Protein AF-A0A087TKV5-F1 (afdb_monomer_lite)

Structure (mmCIF, N/CA/C/O backbone):
data_AF-A0A087TKV5-F1
#
_entry.id   AF-A0A087TKV5-F1
#
loop_
_atom_site.group_PDB
_atom_site.id
_atom_site.type_symbol
_atom_site.label_atom_id
_atom_site.label_alt_id
_atom_site.label_comp_id
_atom_site.label_asym_id
_atom_site.label_entity_id
_atom_site.label_seq_id
_atom_site.pdbx_PDB_ins_code
_atom_site.Cartn_x
_atom_site.Cartn_y
_atom_site.Cartn_z
_atom_site.occupancy
_atom_site.B_iso_or_equiv
_atom_site.auth_seq_id
_atom_site.auth_comp_id
_atom_site.auth_asym_id
_atom_site.auth_atom_id
_atom_site.pdbx_PDB_model_num
ATOM 1 N N . MET A 1 1 ? 28.166 -1.880 2.765 1.00 75.44 1 MET A N 1
ATOM 2 C CA . MET A 1 1 ? 26.853 -1.359 2.305 1.00 75.44 1 MET A CA 1
ATOM 3 C C . MET A 1 1 ? 26.557 -1.674 0.836 1.00 75.44 1 MET A C 1
ATOM 5 O O . MET A 1 1 ? 25.425 -2.030 0.538 1.00 75.44 1 MET A O 1
ATOM 9 N N . SER A 1 2 ? 27.544 -1.640 -0.064 1.00 90.81 2 SER A N 1
ATOM 10 C CA . SER A 1 2 ? 27.356 -1.834 -1.515 1.00 90.81 2 SER A CA 1
ATOM 11 C C . SER A 1 2 ? 26.719 -3.171 -1.926 1.00 90.81 2 SER A C 1
ATOM 13 O O . SER A 1 2 ? 25.896 -3.196 -2.834 1.00 90.81 2 SER A O 1
ATOM 15 N N . TRP A 1 3 ? 27.023 -4.273 -1.228 1.00 90.62 3 TRP A N 1
ATOM 16 C CA . TRP A 1 3 ? 26.450 -5.592 -1.539 1.00 90.62 3 TRP A CA 1
ATOM 17 C C . TRP A 1 3 ? 24.919 -5.630 -1.439 1.00 90.62 3 TRP A C 1
ATOM 19 O O . TRP A 1 3 ? 24.258 -6.124 -2.347 1.00 90.62 3 TRP A O 1
ATOM 29 N N . LYS A 1 4 ? 24.343 -5.059 -0.371 1.00 90.12 4 LYS A N 1
ATOM 30 C CA . LYS A 1 4 ? 22.881 -5.019 -0.194 1.00 90.12 4 LYS A CA 1
ATOM 31 C C . LYS A 1 4 ? 22.206 -4.227 -1.312 1.00 90.12 4 LYS A C 1
ATOM 33 O O . LYS A 1 4 ? 21.158 -4.637 -1.789 1.00 90.12 4 LYS A O 1
ATOM 38 N N . PHE A 1 5 ? 22.828 -3.131 -1.751 1.00 91.69 5 PHE A N 1
ATOM 39 C CA . PHE A 1 5 ? 22.332 -2.352 -2.882 1.00 91.69 5 PHE A CA 1
ATOM 40 C C . PHE A 1 5 ? 22.322 -3.189 -4.164 1.00 91.69 5 PHE A C 1
ATOM 42 O O . PHE A 1 5 ? 21.278 -3.312 -4.792 1.00 91.69 5 PHE A O 1
ATOM 49 N N . VAL A 1 6 ? 23.443 -3.826 -4.515 1.00 92.12 6 VAL A N 1
ATOM 50 C CA . VAL A 1 6 ? 23.525 -4.684 -5.710 1.00 92.12 6 VAL A CA 1
ATOM 51 C C . VAL A 1 6 ? 22.474 -5.791 -5.653 1.00 92.12 6 VAL A C 1
ATOM 53 O O . VAL A 1 6 ? 21.696 -5.938 -6.595 1.00 92.12 6 VAL A O 1
ATOM 56 N N . LEU A 1 7 ? 22.383 -6.502 -4.525 1.00 89.31 7 LEU A N 1
ATOM 57 C CA . LEU A 1 7 ? 21.434 -7.595 -4.329 1.00 89.31 7 LEU A CA 1
ATOM 58 C C . LEU A 1 7 ? 19.975 -7.167 -4.568 1.00 89.31 7 LEU A C 1
ATOM 60 O O . LEU A 1 7 ? 19.213 -7.934 -5.154 1.00 89.31 7 LEU A O 1
ATOM 64 N N . SER A 1 8 ? 19.594 -5.946 -4.178 1.00 89.81 8 SER A N 1
ATOM 65 C CA . SER A 1 8 ? 18.243 -5.406 -4.397 1.00 89.81 8 SER A CA 1
ATOM 66 C C . SER A 1 8 ? 17.892 -5.184 -5.871 1.00 89.81 8 SER A C 1
ATOM 68 O O . SER A 1 8 ? 16.712 -5.208 -6.216 1.00 89.81 8 SER A O 1
ATOM 70 N N . TYR A 1 9 ? 18.886 -4.982 -6.742 1.00 92.38 9 TYR A N 1
ATOM 71 C CA . TYR A 1 9 ? 18.665 -4.694 -8.164 1.00 92.38 9 TYR A CA 1
ATOM 72 C C . TYR A 1 9 ? 19.010 -5.852 -9.106 1.00 92.38 9 TYR A C 1
ATOM 74 O O . TYR A 1 9 ? 18.635 -5.799 -10.277 1.00 92.38 9 TYR A O 1
ATOM 82 N N . MET A 1 10 ? 19.663 -6.917 -8.624 1.00 91.88 10 MET A N 1
ATOM 83 C CA . MET A 1 10 ? 20.058 -8.077 -9.443 1.00 91.88 10 MET A CA 1
ATOM 84 C C . MET A 1 10 ? 18.892 -8.699 -10.225 1.00 91.88 10 MET A C 1
ATOM 86 O O . MET A 1 10 ? 19.074 -9.131 -11.364 1.00 91.88 10 MET A O 1
ATOM 90 N N . SER A 1 11 ? 17.680 -8.689 -9.662 1.00 88.62 11 SER A N 1
ATOM 91 C CA . SER A 1 11 ? 16.464 -9.195 -10.314 1.00 88.62 11 SER A CA 1
ATOM 92 C C . SER A 1 11 ? 16.027 -8.385 -11.548 1.00 88.62 11 SER A C 1
ATOM 94 O O . SER A 1 11 ? 15.212 -8.871 -12.332 1.00 88.62 11 SER A O 1
ATOM 96 N N . PHE A 1 12 ? 16.583 -7.187 -11.759 1.00 91.12 12 PHE A N 1
ATOM 97 C CA . PHE A 1 12 ? 16.276 -6.283 -12.877 1.00 91.12 12 PHE A CA 1
ATOM 98 C C . PHE A 1 12 ? 17.402 -6.187 -13.915 1.00 91.12 12 PHE A C 1
ATOM 100 O O . PHE A 1 12 ? 17.275 -5.463 -14.904 1.00 91.12 12 PHE A O 1
ATOM 107 N N . MET A 1 13 ? 18.507 -6.902 -13.693 1.00 91.62 13 MET A N 1
ATOM 108 C CA . MET A 1 13 ? 19.694 -6.890 -14.549 1.00 91.62 13 MET A CA 1
ATOM 109 C C . MET A 1 13 ? 19.606 -7.946 -15.671 1.00 91.62 13 MET A C 1
ATOM 111 O O . MET A 1 13 ? 18.546 -8.514 -15.962 1.00 91.62 13 MET A O 1
ATOM 115 N N . SER A 1 14 ? 20.725 -8.206 -16.352 1.00 91.56 14 SER A N 1
ATOM 116 C CA . SER A 1 14 ? 20.821 -9.235 -17.392 1.00 91.56 14 SER A CA 1
ATOM 117 C C . SER A 1 14 ? 20.537 -10.645 -16.847 1.00 91.56 14 SER A C 1
ATOM 119 O O . SER A 1 14 ? 20.443 -10.869 -15.639 1.00 91.56 14 SER A O 1
ATOM 121 N N . MET A 1 15 ? 20.337 -11.609 -17.752 1.00 89.62 15 MET A N 1
ATOM 122 C CA . MET A 1 15 ? 19.971 -12.988 -17.393 1.00 89.62 15 MET A CA 1
ATOM 123 C C . MET A 1 15 ? 20.901 -13.639 -16.350 1.00 89.62 15 MET A C 1
ATOM 125 O O . MET A 1 15 ? 20.352 -14.194 -15.400 1.00 89.62 15 MET A O 1
ATOM 129 N N . PRO A 1 16 ? 22.245 -13.522 -16.436 1.00 93.31 16 PRO A N 1
ATOM 130 C CA . PRO A 1 16 ? 23.137 -14.159 -15.462 1.00 93.31 16 PRO A CA 1
ATOM 131 C C . PRO A 1 16 ? 22.893 -13.692 -14.020 1.00 93.31 16 PRO A C 1
ATOM 133 O O . PRO A 1 16 ? 22.768 -14.505 -13.111 1.00 93.31 16 PRO A O 1
ATOM 136 N N . PHE A 1 17 ? 22.733 -12.383 -13.801 1.00 92.69 17 PHE A N 1
ATOM 137 C CA . PHE A 1 17 ? 22.452 -11.840 -12.465 1.00 92.69 17 PHE A CA 1
ATOM 138 C C . PHE A 1 17 ? 21.081 -12.265 -11.941 1.00 92.69 17 PHE A C 1
ATOM 140 O O . PHE A 1 17 ? 20.930 -12.547 -10.752 1.00 92.69 17 PHE A O 1
ATOM 147 N N . ARG A 1 18 ? 20.082 -12.334 -12.827 1.00 89.12 18 ARG A N 1
ATOM 148 C CA . ARG A 1 18 ? 18.736 -12.782 -12.462 1.00 89.12 18 ARG A CA 1
ATOM 149 C C . ARG A 1 18 ? 18.713 -14.251 -12.057 1.00 89.12 18 ARG A C 1
ATOM 151 O O . ARG A 1 18 ? 18.048 -14.566 -11.077 1.00 89.12 18 ARG A O 1
ATOM 158 N N . GLN A 1 19 ? 19.451 -15.111 -12.757 1.00 89.50 19 GLN A N 1
ATOM 159 C CA . GLN A 1 19 ? 19.595 -16.524 -12.397 1.00 89.50 19 GLN A CA 1
ATOM 160 C C . GLN A 1 19 ? 20.246 -16.673 -11.023 1.00 89.50 19 GLN A C 1
ATOM 162 O O . GLN A 1 19 ? 19.636 -17.263 -10.141 1.00 89.50 19 GLN A O 1
ATOM 167 N N . ILE A 1 20 ? 21.382 -16.005 -10.787 1.00 90.88 20 ILE A N 1
ATOM 168 C CA . ILE A 1 20 ? 22.049 -16.017 -9.473 1.00 90.88 20 ILE A CA 1
ATOM 169 C C . ILE A 1 20 ? 21.091 -15.563 -8.364 1.00 90.88 20 ILE A C 1
ATOM 171 O O . ILE A 1 20 ? 21.028 -16.173 -7.299 1.00 90.88 20 ILE A O 1
ATOM 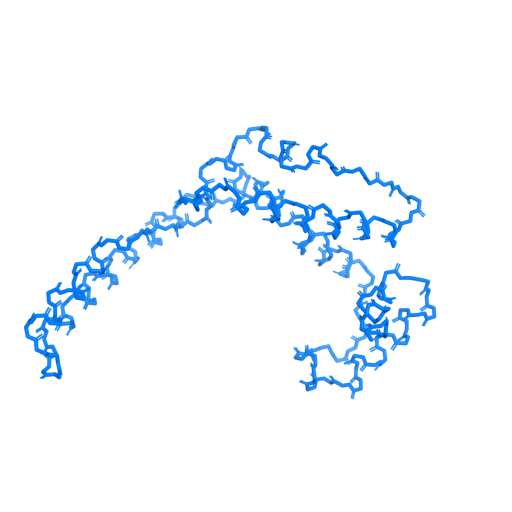175 N N . PHE A 1 21 ? 20.314 -14.502 -8.602 1.00 88.50 21 PHE A N 1
ATOM 176 C CA . PHE A 1 21 ? 19.341 -14.015 -7.624 1.00 88.50 21 PHE A CA 1
ATOM 177 C C . PHE A 1 21 ? 18.221 -15.028 -7.348 1.00 88.50 21 PHE A C 1
ATOM 179 O O . PHE A 1 21 ? 17.778 -15.161 -6.202 1.00 88.50 21 PHE A O 1
ATOM 186 N N . GLN A 1 22 ? 17.740 -15.718 -8.383 1.00 86.62 22 GLN A N 1
ATOM 187 C CA . GLN A 1 22 ? 16.714 -16.748 -8.252 1.00 86.62 22 GLN A CA 1
ATOM 188 C C . GLN A 1 22 ? 17.253 -17.970 -7.508 1.00 86.62 22 GLN A C 1
ATOM 190 O O . GLN A 1 22 ? 16.616 -18.393 -6.548 1.00 86.62 22 GLN A O 1
ATOM 195 N N . ASP A 1 23 ? 18.442 -18.457 -7.861 1.00 89.56 23 ASP A N 1
ATOM 196 C CA . ASP A 1 23 ? 19.098 -19.592 -7.204 1.00 89.56 23 ASP A CA 1
ATOM 197 C C . ASP A 1 23 ? 19.343 -19.293 -5.725 1.00 89.56 23 ASP A C 1
ATOM 199 O O . ASP A 1 23 ? 18.930 -20.053 -4.853 1.00 89.56 23 ASP A O 1
ATOM 203 N N . TYR A 1 24 ? 19.907 -18.119 -5.424 1.00 87.25 24 TYR A N 1
ATOM 204 C CA . TYR A 1 24 ? 20.073 -17.647 -4.051 1.00 87.25 24 TYR A CA 1
ATOM 205 C C . TYR A 1 24 ? 18.743 -17.639 -3.282 1.00 87.25 24 TYR A C 1
ATOM 207 O O . TYR A 1 24 ? 18.684 -18.087 -2.139 1.00 87.25 24 TYR A O 1
ATOM 215 N N . THR A 1 25 ? 17.663 -17.160 -3.907 1.00 84.75 25 THR A N 1
ATOM 216 C CA . THR A 1 25 ? 16.333 -17.096 -3.279 1.00 84.75 25 THR A CA 1
ATOM 217 C C . THR A 1 25 ? 15.720 -18.487 -3.062 1.00 84.75 25 THR A C 1
ATOM 219 O O . THR A 1 25 ? 15.018 -18.676 -2.072 1.00 84.75 25 THR A O 1
ATOM 222 N N . LEU A 1 26 ? 15.992 -19.458 -3.941 1.00 85.50 26 LEU A N 1
ATOM 223 C CA . LEU A 1 26 ? 15.542 -20.849 -3.797 1.00 85.50 26 LEU A CA 1
ATOM 224 C C . LEU A 1 26 ? 16.318 -21.603 -2.709 1.00 85.50 26 LEU A C 1
ATOM 226 O O . LEU A 1 26 ? 15.736 -22.421 -2.005 1.00 85.50 26 LEU A O 1
ATOM 230 N N . LEU A 1 27 ? 17.611 -21.309 -2.549 1.00 87.50 27 LEU A N 1
ATOM 231 C CA . LEU A 1 27 ? 18.480 -21.936 -1.546 1.00 87.50 27 LEU A CA 1
ATOM 232 C C . LEU A 1 27 ? 18.323 -21.338 -0.140 1.00 87.50 27 LEU A C 1
ATOM 234 O O . LEU A 1 27 ? 18.778 -21.934 0.832 1.00 87.50 27 LEU A O 1
ATOM 238 N N . THR A 1 28 ? 17.693 -20.166 -0.015 1.00 85.06 28 THR A N 1
ATOM 239 C CA . THR A 1 28 ? 17.513 -19.463 1.269 1.00 85.06 28 THR A CA 1
ATOM 240 C C . THR A 1 28 ? 16.047 -19.097 1.562 1.00 85.06 28 THR A C 1
ATOM 242 O O . THR A 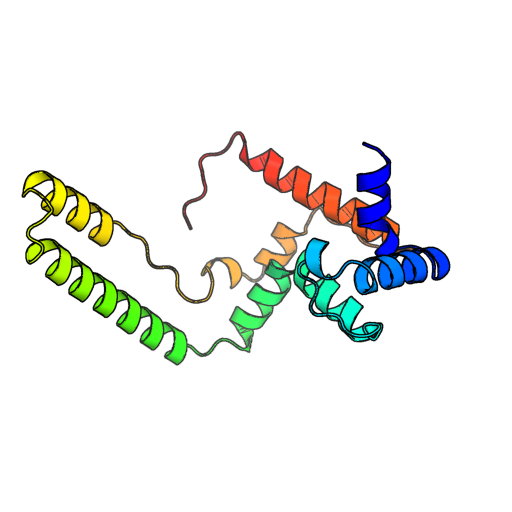1 28 ? 15.734 -17.934 1.838 1.00 85.06 28 THR A O 1
ATOM 245 N N . PRO A 1 29 ? 15.113 -20.069 1.530 1.00 76.12 29 PRO A N 1
ATOM 246 C CA . PRO A 1 29 ? 13.679 -19.798 1.661 1.00 76.12 29 PRO A CA 1
ATOM 247 C C . PRO A 1 29 ? 13.317 -19.152 3.010 1.00 76.12 29 PRO A C 1
ATOM 249 O O . PRO A 1 29 ? 12.518 -18.212 3.042 1.00 76.12 29 PRO A O 1
ATOM 252 N N . GLU A 1 30 ? 13.973 -19.593 4.089 1.00 74.00 30 GLU A N 1
ATOM 253 C CA . GLU A 1 30 ? 13.830 -19.094 5.467 1.00 74.00 30 GLU A CA 1
ATOM 254 C C . GLU A 1 30 ? 14.103 -17.582 5.561 1.00 74.00 30 GLU A C 1
ATOM 256 O O . GLU A 1 30 ? 13.360 -16.833 6.188 1.00 74.00 30 GLU A O 1
ATOM 261 N N . LEU A 1 31 ? 15.160 -17.113 4.886 1.00 65.25 31 LEU A N 1
ATOM 262 C CA . LEU A 1 31 ? 15.652 -15.735 4.996 1.00 65.25 31 LEU A CA 1
ATOM 263 C C . LEU A 1 31 ? 14.820 -14.735 4.194 1.00 65.25 31 LEU A C 1
ATOM 265 O O . LEU A 1 31 ? 14.822 -13.541 4.488 1.00 65.25 31 LEU A O 1
ATOM 269 N N . LYS A 1 32 ? 14.142 -15.203 3.145 1.00 62.03 32 LYS A N 1
ATOM 270 C CA . LYS A 1 32 ? 13.356 -14.346 2.250 1.00 62.03 32 LYS A CA 1
ATOM 271 C C . LYS A 1 32 ? 11.856 -14.421 2.501 1.00 62.03 32 LYS A C 1
ATOM 273 O O . LYS A 1 32 ? 11.112 -13.791 1.751 1.00 62.03 32 LYS A O 1
ATOM 278 N N . HIS A 1 33 ? 11.408 -15.217 3.479 1.00 59.41 33 HIS A N 1
ATOM 279 C CA . HIS A 1 33 ? 10.001 -15.615 3.625 1.00 59.41 33 HIS A CA 1
ATOM 280 C C . HIS A 1 33 ? 9.387 -16.040 2.276 1.00 59.41 33 HIS A C 1
ATOM 282 O O . HIS A 1 33 ? 8.217 -15.793 1.975 1.00 59.41 33 HIS A O 1
ATOM 288 N N . SER A 1 34 ? 10.219 -16.631 1.416 1.00 63.97 34 SER A N 1
ATOM 289 C CA . SER A 1 34 ? 9.886 -16.875 0.022 1.00 63.97 34 SER A CA 1
ATOM 290 C C . SER A 1 34 ? 9.253 -18.249 -0.091 1.00 63.97 34 SER A C 1
ATOM 292 O O . SER A 1 34 ? 9.908 -19.265 0.116 1.00 63.97 34 SER A O 1
ATOM 294 N N . LYS A 1 35 ? 7.977 -18.291 -0.482 1.00 64.12 35 LYS A N 1
ATOM 295 C CA . LYS A 1 35 ? 7.273 -19.544 -0.809 1.00 64.12 35 LYS A CA 1
ATOM 296 C C . LYS A 1 35 ? 7.644 -20.093 -2.195 1.00 64.12 35 LYS A C 1
ATOM 298 O O . LYS A 1 35 ? 7.004 -21.032 -2.669 1.00 64.12 35 LYS A O 1
ATOM 303 N N . LEU A 1 36 ? 8.615 -19.487 -2.885 1.00 66.62 36 LEU A N 1
ATOM 304 C CA . LEU A 1 36 ? 9.020 -19.915 -4.220 1.00 66.62 36 LEU A CA 1
ATOM 305 C C . LEU A 1 36 ? 9.694 -21.284 -4.140 1.00 66.62 36 LEU A C 1
ATOM 307 O O . LEU A 1 36 ? 10.772 -21.422 -3.578 1.00 66.62 36 LEU A O 1
ATOM 311 N N . LYS A 1 37 ? 9.047 -22.286 -4.738 1.00 68.69 37 LYS A N 1
ATOM 312 C CA . LYS A 1 37 ? 9.594 -23.640 -4.918 1.00 68.69 37 LYS A CA 1
ATOM 313 C C . LYS A 1 37 ? 10.252 -23.837 -6.289 1.00 68.69 37 LYS A C 1
ATOM 315 O O . LYS A 1 37 ? 10.815 -24.887 -6.559 1.00 68.69 37 LYS A O 1
ATOM 320 N N . THR A 1 38 ? 10.106 -22.861 -7.184 1.00 77.06 38 THR A N 1
ATOM 321 C CA . THR A 1 38 ? 10.544 -22.920 -8.583 1.00 77.06 38 THR A CA 1
ATOM 322 C C . THR A 1 38 ? 10.701 -21.507 -9.151 1.00 77.06 38 THR A C 1
ATOM 324 O O . THR A 1 38 ? 10.245 -20.530 -8.547 1.00 77.06 38 THR A O 1
ATOM 327 N N . TYR A 1 39 ? 11.345 -21.396 -10.312 1.00 80.25 39 TYR A N 1
ATOM 328 C CA . TYR A 1 39 ? 11.509 -20.148 -11.044 1.00 80.25 39 TYR A CA 1
ATOM 329 C C . TYR A 1 39 ? 10.156 -19.531 -11.421 1.00 80.25 39 TYR A C 1
ATOM 331 O O . TYR A 1 39 ? 9.310 -20.145 -12.074 1.00 80.25 39 TYR A O 1
ATOM 339 N N . THR A 1 40 ? 9.964 -18.264 -11.060 1.00 78.56 40 THR A N 1
ATOM 340 C CA . THR A 1 40 ? 8.788 -17.499 -11.479 1.00 78.56 40 THR A CA 1
ATOM 341 C C . THR A 1 40 ? 8.853 -17.217 -12.977 1.00 78.56 40 THR A C 1
ATOM 343 O O . THR A 1 40 ? 9.817 -16.624 -13.467 1.00 78.56 40 THR A O 1
ATOM 346 N N . SER A 1 41 ? 7.797 -17.578 -13.712 1.00 87.19 41 SER A N 1
ATOM 347 C CA . SER A 1 41 ? 7.657 -17.217 -15.127 1.00 87.19 41 SER A CA 1
ATOM 348 C C . SER A 1 41 ? 7.766 -15.702 -15.321 1.00 87.19 41 SER A C 1
ATOM 350 O O . SER A 1 41 ? 7.173 -14.939 -14.552 1.00 87.19 41 SER A O 1
ATOM 352 N N . ARG A 1 42 ? 8.449 -15.261 -16.385 1.00 85.81 42 ARG A N 1
ATOM 353 C CA . ARG A 1 42 ? 8.780 -13.844 -16.612 1.00 85.81 42 ARG A CA 1
ATOM 354 C C . ARG A 1 42 ? 7.575 -12.906 -16.512 1.00 85.81 42 ARG A C 1
ATOM 356 O O . ARG A 1 42 ? 7.658 -11.899 -15.818 1.00 85.81 42 ARG A O 1
ATOM 363 N N . TRP A 1 43 ? 6.462 -13.243 -17.162 1.00 91.31 43 TRP A N 1
ATOM 364 C CA . TRP A 1 43 ? 5.275 -12.385 -17.181 1.00 91.31 43 TRP A CA 1
ATOM 365 C C . TRP A 1 43 ? 4.677 -12.183 -15.780 1.00 91.31 43 TRP A C 1
ATOM 367 O O . TRP A 1 43 ? 4.321 -11.060 -15.439 1.00 91.31 43 TRP A O 1
ATOM 377 N N . LYS A 1 44 ? 4.649 -13.223 -14.930 1.00 89.94 44 LYS A N 1
ATOM 378 C CA . LYS A 1 44 ? 4.196 -13.109 -13.530 1.00 89.94 44 LYS A CA 1
ATOM 379 C C . LYS A 1 44 ? 5.090 -12.159 -12.743 1.00 89.94 44 LYS A C 1
ATOM 381 O O . LYS A 1 44 ? 4.589 -11.347 -11.974 1.00 89.94 44 LYS A O 1
ATOM 386 N N . GLY A 1 45 ? 6.403 -12.232 -12.974 1.00 87.88 45 GLY A N 1
ATOM 387 C CA . GLY A 1 45 ? 7.365 -11.291 -12.403 1.00 87.88 45 GLY A CA 1
ATOM 388 C C . GLY A 1 45 ? 7.089 -9.853 -12.841 1.00 87.88 45 GLY A C 1
ATOM 389 O O . GLY A 1 45 ? 7.069 -8.960 -12.003 1.00 87.88 45 GLY A O 1
ATOM 390 N N . CYS A 1 46 ? 6.806 -9.631 -14.127 1.00 90.50 46 CYS A N 1
ATOM 391 C CA . CYS A 1 46 ? 6.449 -8.310 -14.647 1.00 90.50 46 CYS A CA 1
ATOM 392 C C . CYS A 1 46 ? 5.136 -7.778 -14.051 1.00 90.50 46 CYS A C 1
ATOM 394 O O . CYS A 1 46 ? 5.098 -6.628 -13.630 1.00 90.50 46 CYS A O 1
ATOM 396 N N . VAL A 1 47 ? 4.086 -8.600 -13.957 1.00 92.44 47 VAL A N 1
ATOM 397 C CA . VAL A 1 47 ? 2.806 -8.201 -13.343 1.00 92.44 47 VAL A CA 1
ATOM 398 C C . VAL A 1 47 ? 2.994 -7.858 -11.868 1.00 92.44 47 VAL A C 1
ATOM 400 O O . VAL A 1 47 ? 2.553 -6.802 -11.425 1.00 92.44 47 VAL A O 1
ATOM 403 N N . SER A 1 48 ? 3.706 -8.706 -11.119 1.00 89.88 48 SER A N 1
ATOM 404 C CA . SER A 1 48 ? 4.029 -8.432 -9.717 1.00 89.88 48 SER A CA 1
ATOM 405 C C . SER A 1 48 ? 4.834 -7.144 -9.568 1.00 89.88 48 SER A C 1
ATOM 407 O O . SER A 1 48 ? 4.589 -6.385 -8.638 1.00 89.88 48 SER A O 1
ATOM 409 N N . LEU A 1 49 ? 5.776 -6.884 -10.479 1.00 90.81 49 LEU A N 1
ATOM 410 C CA . LEU A 1 49 ? 6.592 -5.678 -10.459 1.00 90.81 49 LEU A CA 1
ATOM 411 C C . LEU A 1 49 ? 5.738 -4.425 -10.651 1.00 90.81 49 LEU A C 1
ATOM 413 O O . LEU A 1 49 ? 5.823 -3.500 -9.852 1.00 90.81 49 LEU A O 1
ATOM 417 N N . VAL A 1 50 ? 4.888 -4.395 -11.677 1.00 92.75 50 VAL A N 1
ATOM 418 C CA . VAL A 1 50 ? 3.986 -3.255 -11.889 1.00 92.75 50 VAL A CA 1
ATOM 419 C C . VAL A 1 50 ? 3.043 -3.107 -10.690 1.00 92.75 50 VAL A C 1
ATOM 421 O O . VAL A 1 50 ? 2.885 -2.000 -10.192 1.00 92.75 50 VAL A O 1
ATOM 424 N N . GLY A 1 51 ? 2.530 -4.212 -10.141 1.00 93.12 51 GLY A N 1
ATOM 425 C CA . GLY A 1 51 ? 1.743 -4.231 -8.904 1.00 93.12 51 GLY A CA 1
ATOM 426 C C . GLY A 1 51 ? 2.427 -3.552 -7.715 1.00 93.12 51 GLY A C 1
ATOM 427 O O . GLY A 1 51 ? 1.814 -2.732 -7.038 1.00 93.12 51 GLY A O 1
ATOM 428 N N . SER A 1 52 ? 3.704 -3.855 -7.474 1.00 90.44 52 SER A N 1
ATOM 429 C CA . SER A 1 52 ? 4.446 -3.313 -6.329 1.00 90.44 52 SER A CA 1
ATOM 430 C C . SER A 1 52 ? 4.796 -1.831 -6.463 1.00 90.44 52 SER A C 1
ATOM 432 O O . SER A 1 52 ? 4.851 -1.136 -5.455 1.00 90.44 52 SER A O 1
ATOM 434 N N . TRP A 1 53 ? 5.052 -1.339 -7.678 1.00 90.88 53 TRP A N 1
ATOM 435 C CA . TRP A 1 53 ? 5.564 0.025 -7.888 1.00 90.88 53 TRP A CA 1
ATOM 436 C C . TRP A 1 53 ? 4.512 1.009 -8.413 1.00 90.88 53 TRP A C 1
ATOM 438 O O . TRP A 1 53 ? 4.632 2.216 -8.209 1.00 90.88 53 TRP A O 1
ATOM 448 N N . PHE A 1 54 ? 3.456 0.500 -9.044 1.00 93.69 54 PHE A N 1
ATOM 449 C CA . PHE A 1 54 ? 2.327 1.273 -9.562 1.00 93.69 54 PHE A CA 1
ATOM 450 C C . PHE A 1 54 ? 1.021 0.953 -8.829 1.00 93.69 54 PHE A C 1
ATOM 452 O O . PHE A 1 54 ? -0.064 1.066 -9.401 1.00 93.69 54 PHE A O 1
ATOM 459 N N . GLY A 1 55 ? 1.120 0.573 -7.551 1.00 92.31 55 GLY A N 1
ATOM 460 C CA . GLY A 1 55 ? -0.029 0.216 -6.719 1.00 92.31 55 GLY A CA 1
ATOM 461 C C . GLY A 1 55 ? -1.123 1.286 -6.720 1.00 92.31 55 GLY A C 1
ATOM 462 O O . GLY A 1 55 ? -2.284 0.947 -6.909 1.00 92.31 55 GLY A O 1
ATOM 463 N N . ASN A 1 56 ? -0.762 2.570 -6.630 1.00 92.00 56 ASN A N 1
ATOM 464 C CA . ASN A 1 56 ? -1.727 3.678 -6.661 1.00 92.00 56 ASN A CA 1
ATOM 465 C C . ASN A 1 56 ? -2.467 3.785 -8.001 1.00 92.00 56 ASN A C 1
ATOM 467 O O . ASN A 1 56 ? -3.681 3.973 -8.013 1.00 92.00 56 ASN A O 1
ATOM 471 N N . ALA A 1 57 ? -1.769 3.626 -9.131 1.00 93.50 57 ALA A N 1
ATOM 472 C CA . ALA A 1 57 ? -2.404 3.648 -10.451 1.00 93.50 57 ALA A CA 1
ATOM 473 C C . ALA A 1 57 ? -3.364 2.464 -10.633 1.00 93.50 57 ALA A C 1
ATOM 475 O O . ALA A 1 57 ? -4.490 2.636 -11.099 1.00 93.50 57 ALA A O 1
ATOM 476 N N . ILE A 1 58 ? -2.936 1.266 -10.224 1.00 93.12 58 ILE A N 1
ATOM 477 C CA . ILE A 1 58 ? -3.754 0.050 -10.296 1.00 93.12 58 ILE A CA 1
ATOM 478 C C . ILE A 1 58 ? -4.970 0.163 -9.371 1.00 93.12 58 ILE A C 1
ATOM 480 O O . ILE A 1 58 ? -6.081 -0.165 -9.784 1.00 93.12 58 ILE A O 1
ATOM 484 N N . ALA A 1 59 ? -4.780 0.658 -8.147 1.00 92.38 59 ALA A N 1
ATOM 485 C CA . ALA A 1 59 ? -5.854 0.866 -7.184 1.00 92.38 59 ALA A CA 1
ATOM 486 C C . ALA A 1 59 ? -6.874 1.885 -7.702 1.00 92.38 59 ALA A C 1
ATOM 488 O O . ALA A 1 59 ? -8.065 1.595 -7.684 1.00 92.38 59 ALA A O 1
ATOM 489 N N . ALA A 1 60 ? -6.427 3.024 -8.242 1.00 93.81 60 ALA A N 1
ATOM 490 C CA . ALA A 1 60 ? -7.309 4.023 -8.844 1.00 93.81 60 ALA A CA 1
ATOM 491 C C . ALA A 1 60 ? -8.086 3.458 -10.046 1.00 93.81 60 ALA A C 1
ATOM 493 O O . ALA A 1 60 ? -9.285 3.701 -10.187 1.00 93.81 60 ALA A O 1
ATOM 494 N N . TYR A 1 61 ? -7.435 2.656 -10.894 1.00 92.88 61 TYR A N 1
ATOM 495 C CA . TYR A 1 61 ? -8.106 1.983 -12.006 1.00 92.88 61 TYR A CA 1
ATOM 496 C C . TYR A 1 61 ? -9.184 1.006 -11.515 1.00 92.88 61 TYR A C 1
ATOM 498 O O . TYR A 1 61 ? -10.318 1.045 -11.999 1.00 92.88 61 TYR A O 1
ATOM 506 N N . TYR A 1 62 ? -8.853 0.168 -10.528 1.00 92.19 62 TYR A N 1
ATOM 507 C CA . TYR A 1 62 ? -9.780 -0.805 -9.950 1.00 92.19 62 TYR A CA 1
ATOM 508 C C . TYR A 1 62 ? -10.939 -0.131 -9.204 1.00 92.19 62 TYR A C 1
ATOM 510 O O . TYR A 1 62 ? -12.086 -0.533 -9.371 1.00 92.19 62 TYR A O 1
ATOM 518 N N . ALA A 1 63 ? -10.666 0.939 -8.456 1.00 91.38 63 ALA A N 1
ATOM 519 C CA . ALA A 1 63 ? -11.668 1.759 -7.782 1.00 91.38 63 ALA A CA 1
ATOM 520 C C . ALA A 1 63 ? -12.728 2.298 -8.755 1.00 91.38 63 ALA A C 1
ATOM 522 O O . ALA A 1 63 ? -13.916 2.291 -8.440 1.00 91.38 63 ALA A O 1
ATOM 523 N N . LYS A 1 64 ? -12.297 2.721 -9.952 1.00 90.00 64 LYS A N 1
ATOM 524 C CA . LYS A 1 64 ? -13.173 3.278 -10.993 1.00 90.00 64 LYS A CA 1
ATOM 525 C C . LYS A 1 64 ? -13.997 2.222 -11.735 1.00 90.00 64 LYS A C 1
ATOM 527 O O . LYS A 1 64 ? -15.136 2.504 -12.090 1.00 90.00 64 LYS A O 1
ATOM 532 N N . HIS A 1 65 ? -13.438 1.036 -11.990 1.00 89.25 65 HIS A N 1
ATOM 533 C CA . HIS A 1 65 ? -14.034 0.077 -12.936 1.00 89.25 65 HIS A CA 1
ATOM 534 C C . HIS A 1 65 ? -14.501 -1.240 -12.313 1.00 89.25 65 HIS A C 1
ATOM 536 O O . HIS A 1 65 ? -15.343 -1.918 -12.893 1.00 89.25 65 HIS A O 1
ATOM 542 N N . GLY A 1 66 ? -13.927 -1.641 -11.180 1.00 84.75 66 GLY A N 1
ATOM 543 C CA . GLY A 1 66 ? -14.051 -3.003 -10.658 1.00 84.75 66 GLY A CA 1
ATOM 544 C C . GLY A 1 66 ? -14.497 -3.102 -9.205 1.00 84.75 66 GLY A C 1
ATOM 545 O O . GLY A 1 66 ? -14.690 -4.217 -8.733 1.00 84.75 66 GLY A O 1
ATOM 546 N N . TYR A 1 67 ? -14.653 -1.987 -8.486 1.00 86.94 67 TYR A N 1
ATOM 547 C CA . TYR A 1 67 ? -14.992 -2.014 -7.065 1.00 86.94 67 TYR A CA 1
ATOM 548 C C . TYR A 1 67 ? -16.516 -2.031 -6.826 1.00 86.9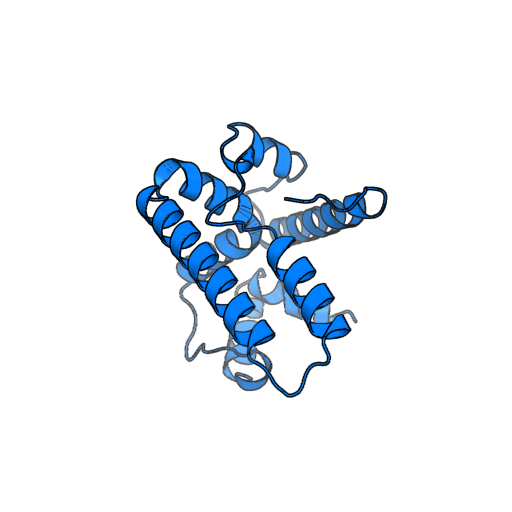4 67 TYR A C 1
ATOM 550 O O . TYR A 1 67 ? -17.190 -1.039 -7.125 1.00 86.94 67 TYR A O 1
ATOM 558 N N . PRO A 1 68 ? -17.086 -3.121 -6.272 1.00 88.50 68 PRO A N 1
ATOM 559 C CA . PRO A 1 68 ? -18.521 -3.213 -6.023 1.00 88.50 68 PRO A CA 1
ATOM 560 C C . PRO A 1 68 ? -18.935 -2.346 -4.827 1.00 88.50 68 PRO A C 1
ATOM 562 O O . PRO A 1 68 ? -18.404 -2.495 -3.725 1.00 88.50 68 PRO A O 1
ATOM 565 N N . LYS A 1 69 ? -19.920 -1.460 -5.022 1.00 84.69 69 LYS A N 1
ATOM 566 C CA . LYS A 1 69 ? -20.414 -0.569 -3.954 1.00 84.69 69 LYS A CA 1
ATOM 567 C C . LYS A 1 69 ? -21.063 -1.325 -2.791 1.00 84.69 69 LYS A C 1
ATOM 569 O O . LYS A 1 69 ? -20.935 -0.907 -1.644 1.00 84.69 69 LYS A O 1
ATOM 574 N N . ASP A 1 70 ? -21.716 -2.452 -3.066 1.00 90.69 70 ASP A N 1
ATOM 575 C CA . ASP A 1 70 ? -22.391 -3.254 -2.041 1.00 90.69 70 ASP A CA 1
ATOM 576 C C . ASP A 1 70 ? -21.398 -3.863 -1.036 1.00 90.69 70 ASP A C 1
ATOM 578 O O . ASP A 1 70 ? -21.703 -3.993 0.151 1.00 90.69 70 ASP A O 1
ATOM 582 N N . VAL A 1 71 ? -20.189 -4.204 -1.495 1.00 89.19 71 VAL A N 1
ATOM 583 C CA . VAL A 1 71 ? -19.105 -4.703 -0.641 1.00 89.19 71 VAL A CA 1
ATOM 584 C C . VAL A 1 71 ? -18.637 -3.615 0.326 1.00 89.19 71 VAL A C 1
ATOM 586 O O . VAL A 1 71 ? -18.396 -3.906 1.497 1.00 89.19 71 VAL A O 1
ATOM 589 N N . GLU A 1 72 ? -18.567 -2.361 -0.126 1.00 89.75 72 GLU A N 1
ATOM 590 C CA . GLU A 1 72 ? -18.185 -1.224 0.716 1.00 89.75 72 GLU A CA 1
ATOM 591 C C . GLU A 1 72 ? -19.177 -1.002 1.861 1.00 89.75 72 GLU A C 1
ATOM 593 O O . GLU A 1 72 ? -18.780 -0.860 3.017 1.00 89.75 72 GLU A O 1
ATOM 598 N N . GLU A 1 73 ? -20.474 -1.002 1.550 1.00 91.50 73 GLU A N 1
ATOM 599 C CA . GLU A 1 73 ? -21.538 -0.801 2.536 1.00 91.50 73 GLU A CA 1
ATOM 600 C C . GLU A 1 73 ? -21.561 -1.931 3.568 1.00 91.50 73 GLU A C 1
ATOM 602 O O . GLU A 1 73 ? -21.586 -1.674 4.775 1.00 91.50 73 GLU A O 1
ATOM 607 N N . LYS A 1 74 ? -21.464 -3.186 3.113 1.00 94.69 74 LYS A N 1
ATOM 608 C CA . LYS A 1 74 ? -21.393 -4.360 3.996 1.00 94.69 74 LYS A CA 1
ATOM 609 C C . LYS A 1 74 ? -20.181 -4.304 4.921 1.00 94.69 74 LYS A C 1
ATOM 611 O O . LYS A 1 74 ? -20.318 -4.551 6.119 1.00 94.69 74 LYS A O 1
ATOM 616 N N . ALA A 1 75 ? -19.013 -3.939 4.398 1.00 94.69 75 ALA A N 1
ATOM 617 C CA . ALA A 1 75 ? -17.803 -3.806 5.201 1.00 94.69 75 ALA A CA 1
ATOM 618 C C . ALA A 1 75 ? -17.914 -2.664 6.227 1.00 94.69 75 ALA A C 1
ATOM 620 O O . ALA A 1 75 ? -17.540 -2.853 7.384 1.00 94.69 75 ALA A O 1
ATOM 621 N N . LYS A 1 76 ? -18.500 -1.513 5.864 1.00 93.81 76 LYS A N 1
ATOM 622 C CA . LYS A 1 76 ? -18.763 -0.415 6.814 1.00 93.81 76 LYS A CA 1
ATOM 623 C C . LYS A 1 76 ? -19.710 -0.830 7.937 1.00 93.81 76 LYS A C 1
ATOM 625 O O . LYS A 1 76 ? -19.439 -0.527 9.099 1.00 93.81 76 LYS A O 1
ATOM 630 N N . MET A 1 77 ? -20.784 -1.552 7.612 1.00 95.25 77 MET A N 1
ATOM 631 C CA . MET A 1 77 ? -21.700 -2.094 8.621 1.00 95.25 77 MET A CA 1
ATOM 632 C C . MET A 1 77 ? -20.982 -3.062 9.563 1.00 95.25 77 MET A C 1
ATOM 634 O O . MET A 1 77 ? -21.137 -2.957 10.776 1.00 95.25 77 MET A O 1
ATOM 638 N N . LEU A 1 78 ? -20.143 -3.952 9.025 1.00 96.44 78 LEU A N 1
ATOM 639 C CA . LEU A 1 78 ? -19.369 -4.899 9.824 1.00 96.44 78 LEU A CA 1
ATOM 640 C C . LEU A 1 78 ? -18.399 -4.191 10.779 1.00 96.44 78 LEU A C 1
ATOM 642 O O . LEU A 1 78 ? -18.376 -4.513 11.965 1.00 96.44 78 LEU A O 1
ATOM 646 N N . VAL A 1 79 ? -17.648 -3.192 10.303 1.00 96.19 79 VAL A N 1
ATOM 647 C CA . VAL A 1 79 ? -16.743 -2.407 11.163 1.00 96.19 79 VAL A CA 1
ATOM 648 C C . VAL A 1 79 ? -17.523 -1.652 12.242 1.00 96.19 79 VAL A C 1
ATOM 650 O O . VAL A 1 79 ? -17.090 -1.608 13.392 1.00 96.19 79 VAL A O 1
ATOM 653 N N . SER A 1 80 ? -18.689 -1.092 11.907 1.00 95.75 80 SER A N 1
ATOM 654 C CA . SER A 1 80 ? -19.551 -0.420 12.885 1.00 95.75 80 SER A CA 1
ATOM 655 C C . SER A 1 80 ? -20.039 -1.379 13.975 1.00 95.75 80 SER A C 1
ATOM 657 O O . SER A 1 80 ? -19.939 -1.057 15.159 1.00 95.75 80 SER A O 1
ATOM 659 N N . SER A 1 81 ? -20.493 -2.576 13.596 1.00 96.94 81 SER A N 1
ATOM 660 C CA . SER A 1 81 ? -20.893 -3.616 14.547 1.00 96.94 81 SER A CA 1
ATOM 661 C C . SER A 1 81 ? -19.730 -4.051 15.436 1.00 96.94 81 SER A C 1
ATOM 663 O O . SER A 1 81 ? -19.893 -4.107 16.651 1.00 96.94 81 SER A O 1
ATOM 665 N N . LEU A 1 82 ? -18.540 -4.271 14.865 1.00 96.81 82 LEU A N 1
ATOM 666 C CA . LEU A 1 82 ? -17.345 -4.634 15.633 1.00 96.81 82 LEU A CA 1
ATOM 667 C C . LEU A 1 82 ? -16.973 -3.568 16.665 1.00 96.81 82 LEU A C 1
ATOM 669 O O . LEU A 1 82 ? -16.675 -3.911 17.805 1.00 96.81 82 LEU A O 1
ATOM 673 N N . LYS A 1 83 ? -17.026 -2.281 16.298 1.00 96.69 83 LYS A N 1
ATOM 674 C CA . LYS A 1 83 ? -16.769 -1.181 17.239 1.00 96.69 83 LYS A CA 1
ATOM 675 C C . LYS A 1 83 ? -17.744 -1.194 18.414 1.00 96.69 83 LYS A C 1
ATOM 677 O O . LYS A 1 83 ? -17.309 -1.038 19.548 1.00 96.69 83 LYS A O 1
ATOM 682 N N . ARG A 1 84 ? -19.039 -1.408 18.154 1.00 96.75 84 ARG A N 1
ATOM 683 C CA . ARG A 1 84 ? -20.064 -1.496 19.208 1.00 96.75 84 ARG A CA 1
ATOM 684 C C . ARG A 1 84 ? -19.793 -2.665 20.147 1.00 96.75 84 ARG A C 1
ATOM 686 O O . ARG A 1 84 ? -19.668 -2.458 21.344 1.00 96.75 84 ARG A O 1
ATOM 693 N N . THR A 1 85 ? -19.582 -3.858 19.594 1.00 97.44 85 THR A N 1
ATOM 694 C CA . THR A 1 85 ? -19.259 -5.043 20.396 1.00 97.44 85 THR A CA 1
ATOM 695 C C . THR A 1 85 ? -17.983 -4.848 21.214 1.00 97.44 85 THR A C 1
ATOM 697 O O . THR A 1 85 ? -17.906 -5.290 22.354 1.00 97.44 85 THR A O 1
ATOM 700 N N . PHE A 1 86 ? -16.978 -4.165 20.665 1.00 96.62 86 PHE A N 1
ATOM 701 C CA . PHE A 1 86 ? -15.748 -3.885 21.396 1.00 96.62 86 PHE A CA 1
ATOM 702 C C . PHE A 1 86 ? -15.978 -2.925 22.573 1.00 96.62 86 PHE A C 1
ATOM 704 O O . PHE A 1 86 ? -15.434 -3.159 23.649 1.00 96.62 86 PHE A O 1
ATOM 711 N N . ILE A 1 87 ? -16.832 -1.908 22.410 1.00 96.88 87 ILE A N 1
ATOM 712 C CA . ILE A 1 87 ? -17.267 -1.025 23.507 1.00 96.88 87 ILE A CA 1
ATOM 713 C C . ILE A 1 87 ? -17.981 -1.830 24.603 1.00 96.88 87 ILE A C 1
ATOM 715 O O . ILE A 1 87 ? -17.647 -1.673 25.777 1.00 96.88 87 ILE A O 1
ATOM 719 N N . ASP A 1 88 ? -18.887 -2.738 24.232 1.00 96.88 88 ASP A N 1
ATOM 720 C CA . ASP A 1 88 ? -19.601 -3.592 25.193 1.00 96.88 88 ASP A CA 1
ATOM 721 C C . ASP A 1 88 ? -18.625 -4.483 25.989 1.00 96.88 88 ASP A C 1
ATOM 723 O O . ASP A 1 88 ? -18.715 -4.604 27.216 1.00 96.88 88 ASP A O 1
ATOM 727 N N . ILE A 1 89 ? -17.634 -5.066 25.303 1.00 96.56 89 ILE A N 1
ATOM 728 C CA . ILE A 1 89 ? -16.579 -5.880 25.924 1.00 96.56 89 ILE A CA 1
ATOM 729 C C . ILE A 1 89 ? -15.756 -5.044 26.909 1.00 96.56 89 ILE A C 1
ATOM 731 O O . ILE A 1 89 ? -15.509 -5.504 28.025 1.00 96.56 89 ILE A O 1
ATOM 735 N N . ILE A 1 90 ? -15.354 -3.827 26.527 1.00 96.56 90 ILE A N 1
ATOM 736 C CA . ILE A 1 90 ? -14.597 -2.920 27.404 1.00 96.56 90 ILE A CA 1
ATOM 737 C C . ILE A 1 90 ? -15.408 -2.593 28.662 1.00 96.56 90 ILE A C 1
ATOM 739 O O . ILE A 1 90 ? -14.872 -2.687 29.766 1.00 96.56 90 ILE A O 1
ATOM 743 N N . GLY A 1 91 ? -16.699 -2.280 28.514 1.00 94.44 91 GLY A N 1
ATOM 744 C CA . GLY A 1 91 ? -17.578 -1.971 29.645 1.00 94.44 91 GLY A CA 1
ATOM 745 C C . GLY A 1 91 ? -17.717 -3.136 30.631 1.00 94.44 91 GLY A C 1
ATOM 746 O O . GLY A 1 91 ? -17.665 -2.933 31.845 1.00 94.44 91 GLY A O 1
ATOM 747 N N . SER A 1 92 ? -17.825 -4.364 30.112 1.00 94.88 92 SER A N 1
ATOM 748 C CA . SER A 1 92 ? -17.996 -5.588 30.916 1.00 94.88 92 SER A CA 1
ATOM 749 C C . SER A 1 92 ? -16.709 -6.150 31.536 1.00 94.88 92 SER A C 1
ATOM 751 O O . SER A 1 92 ? -16.767 -7.027 32.398 1.00 94.88 92 SER A O 1
ATOM 753 N N . THR A 1 93 ? -15.539 -5.677 31.103 1.00 95.50 93 THR A N 1
ATOM 754 C CA . THR A 1 93 ? -14.247 -6.195 31.558 1.00 95.50 93 THR A CA 1
ATOM 755 C C . THR A 1 93 ? -13.964 -5.798 33.013 1.00 95.50 93 THR A C 1
ATOM 757 O O . THR A 1 93 ? -14.177 -4.656 33.416 1.00 95.50 93 THR A O 1
ATOM 760 N N . SER A 1 94 ? -13.438 -6.741 33.801 1.00 94.62 94 SER A N 1
ATOM 761 C CA . SER A 1 94 ? -13.111 -6.544 35.222 1.00 94.62 94 SER A CA 1
ATOM 762 C C . SER A 1 94 ? -11.660 -6.132 35.486 1.00 94.62 94 SER A C 1
ATOM 764 O O . SER A 1 94 ? -11.337 -5.721 36.595 1.00 94.62 94 SER A O 1
ATOM 766 N N . TRP A 1 95 ? -10.777 -6.263 34.493 1.00 96.19 95 TRP A N 1
ATOM 767 C CA . TRP A 1 95 ? -9.345 -5.981 34.642 1.00 96.19 95 TRP A CA 1
ATOM 768 C C . TRP A 1 95 ? -8.963 -4.518 34.353 1.00 96.19 95 TRP A C 1
ATOM 770 O O . TRP A 1 95 ? -7.854 -4.122 34.702 1.00 96.19 95 TRP A O 1
ATOM 780 N N . LEU A 1 96 ? -9.853 -3.726 33.736 1.00 95.50 96 LEU A N 1
ATOM 781 C CA . LEU A 1 96 ? -9.687 -2.277 33.558 1.00 95.50 96 LEU A CA 1
ATOM 782 C C . LEU A 1 96 ? -10.446 -1.520 34.649 1.00 95.50 96 LEU A C 1
ATOM 784 O O . LEU A 1 96 ? -11.602 -1.839 34.934 1.00 95.50 96 LEU A O 1
ATOM 788 N N . ASP A 1 97 ? -9.814 -0.490 35.205 1.00 96.31 97 ASP A N 1
ATOM 789 C CA . ASP A 1 97 ? -10.487 0.521 36.017 1.00 96.31 97 ASP A CA 1
ATOM 790 C C . ASP A 1 97 ? -11.390 1.426 35.155 1.00 96.31 97 ASP A C 1
ATOM 792 O O . ASP A 1 97 ? -11.284 1.458 33.926 1.00 96.31 97 ASP A O 1
ATOM 796 N N . GLU A 1 98 ? -12.298 2.158 35.799 1.00 95.94 98 GLU A N 1
ATOM 797 C CA . GLU A 1 98 ? -13.303 2.977 35.108 1.00 95.94 98 GLU A CA 1
ATOM 798 C C . GLU A 1 98 ? -12.696 4.128 34.287 1.00 95.94 98 GLU A C 1
ATOM 800 O O . GLU A 1 98 ? -13.188 4.420 33.193 1.00 95.94 98 GLU A O 1
ATOM 805 N N . ASP A 1 99 ? -11.592 4.734 34.736 1.00 96.31 99 ASP A N 1
ATOM 806 C CA . ASP A 1 99 ? -10.934 5.810 33.987 1.00 96.31 99 ASP A CA 1
ATOM 807 C C . ASP A 1 99 ? -10.313 5.252 32.699 1.00 96.31 99 ASP A C 1
ATOM 809 O O . ASP A 1 99 ? -10.536 5.776 31.601 1.00 96.31 99 ASP A O 1
ATOM 813 N N . SER A 1 100 ? -9.614 4.118 32.805 1.00 96.69 100 SER A N 1
ATOM 814 C CA . SER A 1 100 ? -9.058 3.409 31.651 1.00 96.69 100 SER A CA 1
ATOM 815 C C . SER A 1 100 ? -10.139 2.931 30.674 1.00 96.69 100 SER A C 1
ATOM 817 O O . SER A 1 100 ? -9.932 2.994 29.455 1.00 96.69 100 SER A O 1
ATOM 819 N N . LYS A 1 101 ? -11.308 2.482 31.160 1.00 96.81 101 LYS A N 1
ATOM 820 C CA . LYS A 1 101 ? -12.450 2.114 30.299 1.00 96.81 101 LYS A CA 1
ATOM 821 C C . LYS A 1 101 ? -12.949 3.307 29.493 1.00 96.81 101 LYS A C 1
ATOM 823 O O . LYS A 1 101 ? -13.091 3.185 28.275 1.00 96.81 101 LYS A O 1
ATOM 828 N N . ASN A 1 102 ? -13.158 4.454 30.138 1.00 96.19 102 ASN A N 1
ATOM 829 C CA . ASN A 1 102 ? -13.662 5.662 29.483 1.00 96.19 102 ASN A CA 1
ATOM 830 C C . ASN A 1 102 ? -12.720 6.146 28.373 1.00 96.19 102 ASN A C 1
ATOM 832 O O . ASN A 1 102 ? -13.159 6.342 27.238 1.00 96.19 102 ASN A O 1
ATOM 836 N N . VAL A 1 103 ? -11.415 6.235 28.656 1.00 96.69 103 VAL A N 1
ATOM 837 C CA . VAL A 1 103 ? -10.402 6.625 27.657 1.00 96.69 103 VAL A CA 1
ATOM 838 C C . VAL A 1 103 ? -10.337 5.620 26.503 1.00 96.69 103 VAL A C 1
ATOM 840 O O . VAL A 1 103 ? -10.193 5.992 25.336 1.00 96.69 103 VAL A O 1
ATOM 843 N N . THR A 1 104 ? -10.474 4.325 26.797 1.00 95.38 104 THR A N 1
ATOM 844 C CA . THR A 1 104 ? -10.470 3.288 25.758 1.00 95.38 104 THR A CA 1
ATOM 845 C C . THR A 1 104 ? -11.711 3.391 24.867 1.00 95.38 104 THR A C 1
ATOM 847 O O . THR A 1 104 ? -11.588 3.296 23.647 1.00 95.38 104 THR A O 1
ATOM 850 N N . ILE A 1 105 ? -12.892 3.640 25.437 1.00 96.19 105 ILE A N 1
ATOM 851 C CA . ILE A 1 105 ? -14.130 3.856 24.674 1.00 96.19 105 ILE A CA 1
ATOM 852 C C . ILE A 1 105 ? -14.009 5.104 23.793 1.00 96.19 105 ILE A C 1
ATOM 854 O O . ILE A 1 105 ? -14.314 5.033 22.601 1.00 96.19 105 ILE A O 1
ATOM 858 N N . GLU A 1 106 ? -13.496 6.216 24.324 1.00 96.81 106 GLU A N 1
ATOM 859 C CA . GLU A 1 106 ? -13.254 7.441 23.551 1.00 96.81 106 GLU A CA 1
ATOM 860 C C . GLU A 1 106 ? -12.303 7.188 22.371 1.00 96.81 106 GLU A C 1
ATOM 862 O O . GLU A 1 106 ? -12.552 7.612 21.236 1.00 96.81 106 GLU A O 1
ATOM 867 N N . LYS A 1 107 ? -11.245 6.401 22.596 1.00 96.31 107 LYS A N 1
ATOM 868 C CA . LYS A 1 107 ? -10.333 5.979 21.531 1.00 96.31 107 LYS A CA 1
ATOM 869 C C . LYS A 1 107 ? -11.055 5.174 20.449 1.00 96.31 107 LYS A C 1
ATOM 871 O O . LYS A 1 107 ? -10.841 5.418 19.268 1.00 96.31 107 LYS A O 1
ATOM 876 N N . VAL A 1 108 ? -11.929 4.238 20.817 1.00 96.38 108 VAL A N 1
ATOM 877 C CA . VAL A 1 108 ? -12.690 3.425 19.848 1.00 96.38 108 VAL A CA 1
ATOM 878 C C . VAL A 1 108 ? -13.668 4.280 19.041 1.00 96.38 108 VAL A C 1
ATOM 880 O O . VAL A 1 108 ? -13.814 4.076 17.831 1.00 96.38 108 VAL A O 1
ATOM 883 N N . LEU A 1 109 ? -14.310 5.258 19.684 1.00 94.50 109 LEU A N 1
ATOM 884 C CA . LEU A 1 109 ? -15.223 6.198 19.033 1.00 94.50 109 LEU A CA 1
ATOM 885 C C . LEU A 1 109 ? -14.495 7.143 18.068 1.00 94.50 109 LEU A C 1
ATOM 887 O O . LEU A 1 109 ? -15.022 7.431 16.994 1.00 94.50 109 LEU A O 1
ATOM 891 N N . SER A 1 110 ? -13.276 7.570 18.405 1.00 94.94 110 SER A N 1
ATOM 892 C CA . SER A 1 110 ? -12.450 8.449 17.563 1.00 94.94 110 SER A CA 1
ATOM 893 C C . SER A 1 110 ? -11.725 7.730 16.418 1.00 94.94 110 SER A C 1
ATOM 895 O O . SER A 1 110 ? -11.232 8.385 15.500 1.00 94.94 110 SER A O 1
ATOM 897 N N . MET A 1 111 ? -11.682 6.391 16.404 1.00 93.69 111 MET A N 1
ATOM 898 C CA . MET A 1 111 ? -11.094 5.639 15.291 1.00 93.69 111 MET A CA 1
ATOM 899 C C . MET A 1 111 ? -11.788 5.978 13.968 1.00 93.69 111 MET A C 1
ATOM 901 O O . MET A 1 111 ? -12.974 5.697 13.783 1.00 93.69 111 MET A O 1
ATOM 905 N N . LYS A 1 112 ? -11.033 6.474 12.989 1.00 90.94 112 LYS A N 1
ATOM 906 C CA . LYS A 1 112 ? -11.526 6.654 11.621 1.00 90.94 112 LYS A CA 1
ATOM 907 C C . LYS A 1 112 ? -11.723 5.303 10.924 1.00 90.94 112 LYS A C 1
ATOM 909 O O . LYS A 1 112 ? -11.063 4.315 11.247 1.00 90.94 112 LYS A O 1
ATOM 914 N N . THR A 1 113 ? -12.684 5.222 10.007 1.00 90.44 113 THR A N 1
ATOM 915 C CA . THR A 1 113 ? -13.007 3.986 9.279 1.00 90.44 113 THR A CA 1
ATOM 916 C C . THR A 1 113 ? -12.878 4.219 7.786 1.00 90.44 113 THR A C 1
ATOM 918 O O . THR A 1 113 ? -13.778 4.773 7.162 1.00 90.44 113 THR A O 1
ATOM 921 N N . GLU A 1 114 ? -11.774 3.728 7.232 1.00 89.50 114 GLU A N 1
ATOM 922 C CA . GLU A 1 114 ? -11.495 3.724 5.800 1.00 89.50 114 GLU A CA 1
ATOM 923 C C . GLU A 1 114 ? -11.787 2.332 5.231 1.00 89.50 114 GLU A C 1
ATOM 925 O O . GLU A 1 114 ? -11.261 1.327 5.712 1.00 89.50 114 GLU A O 1
ATOM 930 N N . VAL A 1 115 ? -12.660 2.257 4.225 1.00 90.31 115 VAL A N 1
ATOM 931 C CA . VAL A 1 115 ? -13.075 1.000 3.585 1.00 90.31 115 VAL A CA 1
ATOM 932 C C . VAL A 1 115 ? -12.955 1.157 2.076 1.00 90.31 115 VAL A C 1
ATOM 934 O O . VAL A 1 115 ? -13.553 2.059 1.497 1.00 90.31 115 VAL A O 1
ATOM 937 N N . GLY A 1 116 ? -12.219 0.249 1.435 1.00 90.25 116 GLY A N 1
ATOM 938 C CA . GLY A 1 116 ? -12.005 0.278 -0.009 1.00 90.25 116 GLY A CA 1
ATOM 939 C C . GLY A 1 116 ? -10.869 1.217 -0.392 1.00 90.25 116 GLY A C 1
ATOM 940 O O . GLY A 1 116 ? -9.704 0.874 -0.203 1.00 90.25 116 GLY A O 1
ATOM 941 N N . TYR A 1 117 ? -11.208 2.375 -0.959 1.00 90.25 117 TYR A N 1
ATOM 942 C CA . TYR A 1 117 ? -10.244 3.340 -1.484 1.00 90.25 117 TYR A CA 1
ATOM 943 C C . TYR A 1 117 ? -10.582 4.782 -1.061 1.00 90.25 117 TYR A C 1
ATOM 945 O O . TYR A 1 117 ? -11.757 5.125 -0.903 1.00 90.25 117 TYR A O 1
ATOM 953 N N . PRO A 1 118 ? -9.579 5.669 -0.944 1.00 89.19 118 PRO A N 1
ATOM 954 C CA . PRO A 1 118 ? -9.817 7.088 -0.709 1.00 89.19 118 PRO A CA 1
ATOM 955 C C . PRO A 1 118 ? -10.536 7.751 -1.888 1.00 89.19 118 PRO A C 1
ATOM 957 O O . PRO A 1 118 ? -10.139 7.586 -3.043 1.00 89.19 118 PRO A O 1
ATOM 960 N N . ARG A 1 119 ? -11.550 8.583 -1.618 1.00 87.50 119 ARG A N 1
ATOM 961 C CA . ARG A 1 119 ? -12.361 9.231 -2.673 1.00 87.50 119 ARG A CA 1
ATOM 962 C C . ARG A 1 119 ? -11.541 10.041 -3.679 1.00 87.50 119 ARG A C 1
ATOM 964 O O . ARG A 1 119 ? -11.894 10.073 -4.853 1.00 87.50 119 ARG A O 1
ATOM 971 N N . HIS A 1 120 ? -10.445 10.664 -3.246 1.00 87.19 120 HIS A N 1
ATOM 972 C CA . HIS A 1 120 ? -9.586 11.460 -4.125 1.00 87.19 120 HIS A CA 1
ATOM 973 C C . HIS A 1 120 ? -8.919 10.624 -5.235 1.00 87.19 120 HIS A C 1
ATOM 975 O O . HIS A 1 120 ? -8.611 11.169 -6.291 1.00 87.19 120 HIS A O 1
ATOM 981 N N . MET A 1 121 ? -8.774 9.300 -5.065 1.00 90.00 121 MET A N 1
ATOM 982 C CA . MET A 1 121 ? -8.266 8.406 -6.119 1.00 90.00 121 MET A CA 1
A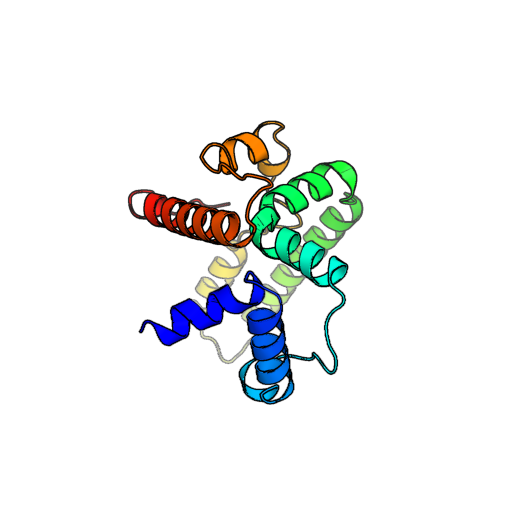TOM 983 C C . MET A 1 121 ? -9.215 8.284 -7.322 1.00 90.00 121 MET A C 1
ATOM 985 O O . MET A 1 121 ? -8.793 7.884 -8.408 1.00 90.00 121 MET A O 1
ATOM 989 N N . LEU A 1 122 ? -10.499 8.627 -7.154 1.00 88.81 122 LEU A N 1
ATOM 990 C CA . LEU A 1 122 ? -11.457 8.666 -8.261 1.00 88.81 122 LEU A CA 1
ATOM 991 C C . LEU A 1 122 ? -11.263 9.879 -9.167 1.00 88.81 122 LEU A C 1
ATOM 993 O O . LEU A 1 122 ? -11.779 9.872 -10.286 1.00 88.81 122 LEU A O 1
ATOM 997 N N . SER A 1 123 ? -10.514 10.891 -8.724 1.00 91.44 123 SER A N 1
ATOM 998 C CA . SER A 1 123 ? -10.217 12.043 -9.565 1.00 91.44 123 SER A CA 1
ATOM 999 C C . SER A 1 123 ? -9.525 11.598 -10.854 1.00 91.44 123 SER A C 1
ATOM 1001 O O . SER A 1 123 ? -8.732 10.647 -10.858 1.00 91.44 123 SER A O 1
ATOM 1003 N N . SER A 1 124 ? -9.869 12.220 -11.983 1.00 84.38 124 SER A N 1
ATOM 1004 C CA . SER A 1 124 ? -9.266 11.882 -13.277 1.00 84.38 124 SER A CA 1
ATOM 1005 C C . SER A 1 124 ? -7.761 12.133 -13.264 1.00 84.38 124 SER A C 1
ATOM 1007 O O . SER A 1 124 ? -7.025 11.283 -13.742 1.00 84.38 124 SER A O 1
ATOM 1009 N N . ASP A 1 125 ? -7.337 13.210 -12.605 1.00 93.06 125 ASP A N 1
ATOM 1010 C CA . ASP A 1 125 ? -5.962 13.708 -12.538 1.00 93.06 125 ASP A CA 1
ATOM 1011 C C . ASP A 1 125 ? -5.089 13.063 -11.450 1.00 93.06 125 ASP A C 1
ATOM 1013 O O . ASP A 1 125 ? -3.893 13.349 -11.382 1.00 93.06 125 ASP A O 1
ATOM 1017 N N . TYR A 1 126 ? -5.643 12.200 -10.587 1.00 93.12 126 TYR A N 1
ATOM 1018 C CA . TYR A 1 126 ? -4.914 11.651 -9.435 1.00 93.12 126 TYR A CA 1
ATOM 1019 C C . TYR A 1 126 ? -3.633 10.920 -9.856 1.00 93.12 126 TYR A C 1
ATOM 1021 O O . TYR A 1 126 ? -2.557 11.155 -9.303 1.00 93.12 126 TYR A O 1
ATOM 1029 N N . VAL A 1 127 ? -3.744 10.040 -10.855 1.00 93.62 127 VAL A N 1
ATOM 1030 C CA . VAL A 1 127 ? -2.618 9.229 -11.330 1.00 93.62 127 VAL A CA 1
ATOM 1031 C C . VAL A 1 127 ? -1.597 10.108 -12.048 1.00 93.62 127 VAL A C 1
ATOM 1033 O O . VAL A 1 127 ? -0.406 10.008 -11.753 1.00 93.62 127 VAL A O 1
ATOM 1036 N N . GLU A 1 128 ? -2.042 10.999 -12.939 1.00 93.31 128 GLU A N 1
ATOM 1037 C CA . GLU A 1 128 ? -1.135 11.911 -13.643 1.00 93.31 128 GLU A CA 1
ATOM 1038 C C . GLU A 1 128 ? -0.384 12.823 -12.668 1.00 93.31 128 GLU A C 1
ATOM 1040 O O . GLU A 1 128 ? 0.833 12.961 -12.766 1.00 93.31 128 GLU A O 1
ATOM 1045 N N . THR A 1 129 ? -1.082 13.384 -11.680 1.00 94.12 129 THR A N 1
ATOM 1046 C CA . THR A 1 129 ? -0.496 14.278 -10.676 1.00 94.12 129 THR A CA 1
ATOM 1047 C C . THR A 1 129 ? 0.509 13.543 -9.799 1.00 94.12 129 THR A C 1
ATOM 1049 O O . THR A 1 129 ? 1.614 14.042 -9.577 1.00 94.12 129 THR A O 1
ATOM 1052 N N . PHE A 1 130 ? 0.164 12.340 -9.326 1.00 93.12 130 PHE A N 1
ATOM 1053 C CA . PHE A 1 130 ? 1.059 11.555 -8.480 1.00 93.12 130 PHE A CA 1
ATOM 1054 C C . PHE A 1 130 ? 2.355 11.202 -9.219 1.00 93.12 130 PHE A C 1
ATOM 1056 O O . PHE A 1 130 ? 3.440 11.373 -8.666 1.00 93.12 130 PHE A O 1
ATOM 1063 N N . TYR A 1 131 ? 2.265 10.760 -10.479 1.00 94.94 131 TYR A N 1
ATOM 1064 C CA . TYR A 1 131 ? 3.417 10.310 -11.270 1.00 94.94 131 TYR A CA 1
ATOM 1065 C C . TYR A 1 131 ? 4.049 11.397 -12.159 1.00 94.94 131 TYR A C 1
ATOM 1067 O O . TYR A 1 131 ? 4.960 11.086 -12.922 1.00 94.94 131 TYR A O 1
ATOM 1075 N N . ALA A 1 132 ? 3.657 12.670 -12.034 1.00 94.38 132 ALA A N 1
ATOM 1076 C CA . ALA A 1 132 ? 4.082 13.760 -12.926 1.00 94.38 132 ALA A CA 1
ATOM 1077 C C . ALA A 1 132 ? 5.609 13.931 -13.064 1.00 94.38 132 ALA A C 1
ATOM 1079 O O . ALA A 1 132 ? 6.098 14.382 -14.095 1.00 94.38 132 ALA A O 1
ATOM 1080 N N . LYS A 1 133 ? 6.378 13.580 -12.025 1.00 94.19 133 LYS A N 1
ATOM 1081 C CA . LYS A 1 133 ? 7.851 13.689 -12.000 1.00 94.19 133 LYS A CA 1
ATOM 1082 C C . LYS A 1 133 ? 8.577 12.385 -12.356 1.00 94.19 133 LYS A C 1
ATOM 1084 O O . LYS A 1 133 ? 9.795 12.300 -12.188 1.00 94.19 133 LYS A O 1
ATOM 1089 N N . LEU A 1 134 ? 7.852 11.351 -12.780 1.00 95.94 134 LEU A N 1
ATOM 1090 C CA . LEU A 1 134 ? 8.410 10.044 -13.102 1.00 95.94 134 LEU A CA 1
ATOM 1091 C C . LEU A 1 134 ? 8.478 9.837 -14.618 1.00 95.94 134 LEU A C 1
ATOM 1093 O O . LEU A 1 134 ? 7.468 9.629 -15.280 1.00 95.94 134 LEU A O 1
ATOM 1097 N N . GLU A 1 135 ? 9.696 9.783 -15.150 1.00 94.56 135 GLU A N 1
ATOM 1098 C CA . GLU A 1 135 ? 9.939 9.538 -16.574 1.00 94.56 135 GLU A CA 1
ATOM 1099 C C . GLU A 1 135 ? 10.572 8.166 -16.806 1.00 94.56 135 GLU A C 1
ATOM 1101 O O . GLU A 1 135 ? 11.734 7.929 -16.451 1.00 94.56 135 GLU A O 1
ATOM 1106 N N . LEU A 1 136 ? 9.845 7.264 -17.458 1.00 94.50 136 LEU A N 1
ATOM 1107 C CA . LEU A 1 136 ? 10.326 5.923 -17.792 1.00 94.50 136 LEU A CA 1
ATOM 1108 C C . LEU A 1 136 ? 10.597 5.790 -19.292 1.00 94.50 136 LEU A C 1
ATOM 1110 O O . LEU A 1 136 ? 9.938 6.435 -20.099 1.00 94.50 136 LEU A O 1
ATOM 1114 N N . SER A 1 137 ? 11.555 4.938 -19.664 1.00 94.62 137 SER A N 1
ATOM 1115 C CA . SER A 1 137 ? 11.812 4.589 -21.069 1.00 94.62 137 SER A CA 1
ATOM 1116 C C . SER A 1 137 ? 11.698 3.086 -21.305 1.00 94.62 137 SER A C 1
ATOM 1118 O O . SER A 1 137 ? 11.716 2.284 -20.371 1.00 94.62 137 SER A O 1
ATOM 1120 N N . THR A 1 138 ? 11.576 2.672 -22.561 1.00 93.62 138 THR A N 1
ATOM 1121 C CA . THR A 1 138 ? 11.521 1.253 -22.944 1.00 93.62 138 THR A CA 1
ATOM 1122 C C . THR A 1 138 ? 12.906 0.599 -23.020 1.00 93.62 138 THR A C 1
ATOM 1124 O O . THR A 1 138 ? 12.996 -0.621 -23.137 1.00 93.62 138 THR A O 1
ATOM 1127 N N . ASP A 1 139 ? 13.986 1.376 -22.895 1.00 91.56 139 ASP A N 1
ATOM 1128 C CA . ASP A 1 139 ? 15.354 0.919 -23.178 1.00 91.56 139 ASP A CA 1
ATOM 1129 C C . ASP A 1 139 ? 15.961 0.061 -22.065 1.00 91.56 139 ASP A C 1
ATOM 1131 O O . ASP A 1 139 ? 16.775 -0.828 -22.317 1.00 91.56 139 ASP A O 1
ATOM 1135 N N . SER A 1 140 ? 15.643 0.357 -20.799 1.00 93.50 140 SER A N 1
ATOM 1136 C CA . SER A 1 140 ? 16.302 -0.296 -19.667 1.00 93.50 140 SER A CA 1
ATOM 1137 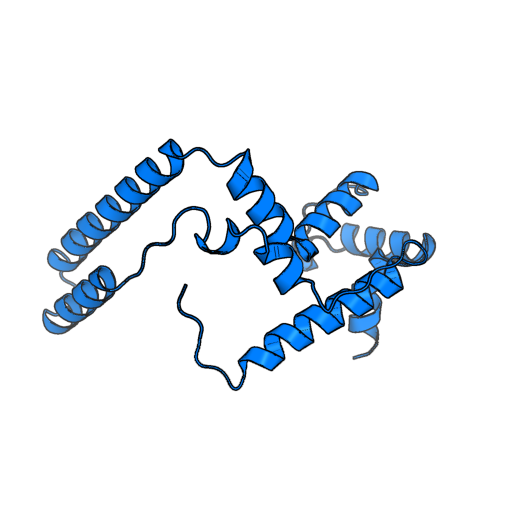C C . SER A 1 140 ? 15.421 -0.378 -18.430 1.00 93.50 140 SER A C 1
ATOM 1139 O O . SER A 1 140 ? 15.163 0.616 -17.748 1.00 93.50 140 SER A O 1
ATOM 1141 N N . LEU A 1 141 ? 15.067 -1.613 -18.069 1.00 92.62 141 LEU A N 1
ATOM 1142 C CA . LEU A 1 141 ? 14.349 -1.900 -16.832 1.00 92.62 141 LEU A CA 1
ATOM 1143 C C . LEU A 1 141 ? 15.136 -1.433 -15.602 1.00 92.62 141 LEU A C 1
ATOM 1145 O O . LEU A 1 141 ? 14.570 -0.774 -14.740 1.00 92.62 141 LEU A O 1
ATOM 1149 N N . LEU A 1 142 ? 16.441 -1.712 -15.533 1.00 94.25 142 LEU A N 1
ATOM 1150 C CA . LEU A 1 142 ? 17.273 -1.305 -14.397 1.00 94.25 142 LEU A CA 1
ATOM 1151 C C . LEU A 1 142 ? 17.255 0.217 -14.192 1.00 94.25 142 LEU A C 1
ATOM 1153 O O . LEU A 1 142 ? 17.084 0.677 -13.064 1.00 94.25 142 LEU A O 1
ATOM 1157 N N . LYS A 1 143 ? 17.384 1.002 -15.272 1.00 95.56 143 LYS A N 1
ATOM 1158 C CA . LYS A 1 143 ? 17.306 2.469 -15.184 1.00 95.56 143 LYS A CA 1
ATOM 1159 C C . LYS A 1 143 ? 15.932 2.921 -14.692 1.00 95.56 143 LYS A C 1
ATOM 1161 O O . LYS A 1 143 ? 15.871 3.782 -13.820 1.00 95.56 143 LYS A O 1
ATOM 1166 N N . ASN A 1 144 ? 14.852 2.312 -15.183 1.00 95.88 144 ASN A N 1
ATOM 1167 C CA . ASN A 1 144 ? 13.500 2.601 -14.702 1.00 95.88 144 ASN A CA 1
ATOM 1168 C C . ASN A 1 144 ? 13.345 2.306 -13.207 1.00 95.88 144 ASN A C 1
ATOM 1170 O O . ASN A 1 144 ? 12.798 3.133 -12.484 1.00 95.88 144 ASN A O 1
ATOM 1174 N N . MET A 1 145 ? 13.879 1.180 -12.725 1.00 94.56 145 MET A N 1
ATOM 1175 C CA . MET A 1 145 ? 13.824 0.832 -11.303 1.00 94.56 145 MET A CA 1
ATOM 1176 C C . MET A 1 145 ? 14.583 1.834 -10.432 1.00 94.56 145 MET A C 1
ATOM 1178 O O . MET A 1 145 ? 14.095 2.218 -9.371 1.00 94.56 145 MET A O 1
ATOM 1182 N N . LEU A 1 146 ? 15.746 2.307 -10.887 1.00 95.12 146 LEU A N 1
ATOM 1183 C CA . LEU A 1 146 ? 16.513 3.338 -10.184 1.00 95.12 146 LEU A CA 1
ATOM 1184 C C . LEU A 1 146 ? 15.774 4.684 -10.161 1.00 95.12 146 LEU A C 1
ATOM 1186 O O . LEU A 1 146 ? 15.705 5.327 -9.113 1.00 95.12 146 LEU A O 1
ATOM 1190 N N . LYS A 1 147 ? 15.181 5.098 -11.291 1.00 96.38 147 LYS A N 1
ATOM 1191 C CA . LYS A 1 147 ? 14.360 6.318 -11.369 1.00 96.38 147 LYS A CA 1
ATOM 1192 C C . LYS A 1 147 ? 13.144 6.235 -10.448 1.00 96.38 147 LYS A C 1
ATOM 1194 O O . LYS A 1 147 ? 12.883 7.176 -9.707 1.00 96.38 147 LYS A O 1
ATOM 1199 N N . MET A 1 148 ? 12.454 5.097 -10.448 1.00 95.50 148 MET A N 1
ATOM 1200 C CA . MET A 1 148 ? 11.303 4.855 -9.586 1.00 95.50 148 MET A CA 1
ATOM 1201 C C . MET A 1 148 ? 11.691 4.865 -8.100 1.00 95.50 148 MET A C 1
ATOM 1203 O O . MET A 1 148 ? 11.037 5.530 -7.302 1.00 95.50 148 MET A O 1
ATOM 1207 N N . SER A 1 149 ? 12.786 4.198 -7.717 1.00 94.62 149 SER A N 1
ATOM 1208 C CA . SER A 1 149 ? 13.277 4.228 -6.333 1.00 94.62 149 SER A CA 1
ATOM 1209 C C . SER A 1 149 ? 13.600 5.652 -5.880 1.00 94.62 149 SER A C 1
ATOM 1211 O O . SER A 1 149 ? 13.198 6.047 -4.786 1.00 94.62 149 SER A O 1
ATOM 1213 N N . ARG A 1 150 ? 14.262 6.447 -6.730 1.00 95.69 150 ARG A N 1
ATOM 1214 C CA . ARG A 1 150 ? 14.533 7.861 -6.447 1.00 95.69 150 ARG A CA 1
ATOM 1215 C C . ARG A 1 150 ? 13.244 8.668 -6.291 1.00 95.69 150 ARG A C 1
ATOM 1217 O O . ARG A 1 150 ? 13.159 9.472 -5.371 1.00 95.69 150 ARG A O 1
ATOM 1224 N N . PHE A 1 151 ? 12.269 8.459 -7.172 1.00 96.19 151 PHE A N 1
ATOM 1225 C CA . PHE A 1 151 ? 10.970 9.129 -7.126 1.00 96.19 151 PHE A CA 1
ATOM 1226 C C . PHE A 1 151 ? 10.219 8.836 -5.819 1.00 96.19 151 PHE A C 1
ATOM 1228 O O . PHE A 1 151 ? 9.790 9.776 -5.155 1.00 96.19 151 PHE A O 1
ATOM 1235 N N . LEU A 1 152 ? 10.137 7.569 -5.395 1.00 93.38 152 LEU A N 1
ATOM 1236 C CA . LEU A 1 152 ? 9.469 7.207 -4.139 1.00 93.38 152 LEU A CA 1
ATOM 1237 C C . LEU A 1 152 ? 10.161 7.821 -2.920 1.00 93.38 152 LEU A C 1
ATOM 1239 O O . LEU A 1 152 ? 9.498 8.421 -2.079 1.00 93.38 152 LEU A O 1
ATOM 1243 N N . VAL A 1 153 ? 11.493 7.728 -2.846 1.00 94.56 153 VAL A N 1
ATOM 1244 C CA . VAL A 1 153 ? 12.257 8.344 -1.750 1.00 94.56 153 VAL A CA 1
ATOM 1245 C C . VAL A 1 153 ? 12.046 9.855 -1.732 1.00 94.56 153 VAL A C 1
ATOM 1247 O O . VAL A 1 153 ? 11.815 10.428 -0.674 1.00 94.56 153 VAL A O 1
ATOM 1250 N N . TYR A 1 154 ? 12.086 10.508 -2.894 1.00 94.38 154 TYR A N 1
ATOM 1251 C CA . TYR A 1 154 ? 11.853 11.944 -2.991 1.00 94.38 154 TYR A CA 1
ATOM 1252 C C . TYR A 1 154 ? 10.453 12.330 -2.496 1.00 94.38 154 TYR A C 1
ATOM 1254 O O . TYR A 1 154 ? 10.340 13.260 -1.702 1.00 94.38 154 TYR A O 1
ATOM 1262 N N . ASN A 1 155 ? 9.409 11.600 -2.896 1.00 91.31 155 ASN A N 1
ATOM 1263 C CA . ASN A 1 155 ? 8.040 11.864 -2.449 1.00 91.31 155 ASN A CA 1
ATOM 1264 C C . ASN A 1 155 ? 7.872 11.692 -0.934 1.00 91.31 155 ASN A C 1
ATOM 1266 O O . ASN A 1 155 ? 7.208 12.517 -0.314 1.00 91.31 155 ASN A O 1
ATOM 1270 N N . GLU A 1 156 ? 8.491 10.679 -0.323 1.00 91.75 156 GLU A N 1
ATOM 1271 C CA . GLU A 1 156 ? 8.460 10.526 1.138 1.00 91.75 156 GLU A CA 1
ATOM 1272 C C . GLU A 1 156 ? 9.215 11.656 1.847 1.00 91.75 156 GLU A C 1
ATOM 1274 O O . GLU A 1 156 ? 8.715 12.231 2.811 1.00 91.75 156 GLU A O 1
ATOM 1279 N N . LEU A 1 157 ? 10.384 12.053 1.335 1.00 94.06 157 LEU A N 1
ATOM 1280 C CA . LEU A 1 157 ? 11.152 13.162 1.906 1.00 94.06 157 LEU A CA 1
ATOM 1281 C C . LEU A 1 157 ? 10.409 14.503 1.817 1.00 94.06 157 LEU A C 1
ATOM 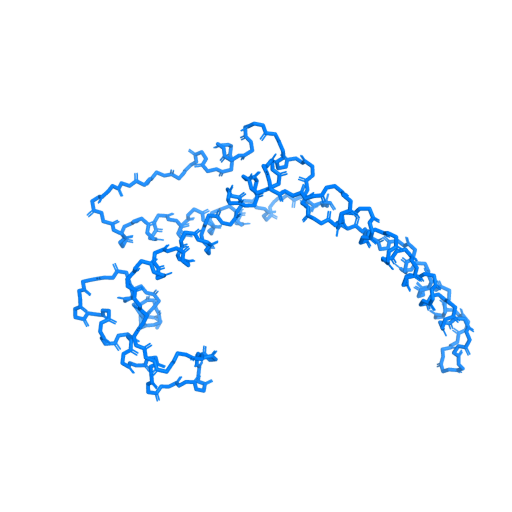1283 O O . LEU A 1 157 ? 10.552 15.337 2.709 1.00 94.06 157 LEU A O 1
ATOM 1287 N N . GLN A 1 158 ? 9.583 14.717 0.786 1.00 91.00 158 GLN A N 1
ATOM 1288 C CA . GLN A 1 158 ? 8.757 15.925 0.675 1.00 91.00 158 GLN A CA 1
ATOM 1289 C C . GLN A 1 158 ? 7.716 16.061 1.796 1.00 91.00 158 GLN A C 1
ATOM 1291 O O . GLN A 1 158 ? 7.258 17.176 2.058 1.00 91.00 158 GLN A O 1
ATOM 1296 N N . LYS A 1 159 ? 7.355 14.961 2.466 1.00 90.81 159 LYS A N 1
ATOM 1297 C CA . LYS A 1 159 ? 6.386 14.970 3.569 1.00 90.81 159 LYS A CA 1
ATOM 1298 C C . LYS A 1 159 ? 6.983 15.463 4.887 1.00 90.81 159 LYS A C 1
ATOM 1300 O O . LYS A 1 159 ? 6.226 15.875 5.752 1.00 90.81 159 LYS A O 1
ATOM 1305 N N . LEU A 1 160 ? 8.312 15.490 5.040 1.00 91.56 160 LEU A N 1
ATOM 1306 C CA . LEU A 1 160 ? 8.971 15.842 6.311 1.00 91.56 160 LEU A CA 1
ATOM 1307 C C . LEU A 1 160 ? 8.619 17.244 6.834 1.00 91.56 160 LEU A C 1
ATOM 1309 O O . LEU A 1 160 ? 8.577 17.448 8.041 1.00 91.56 160 LEU A O 1
ATOM 1313 N N . ASN A 1 161 ? 8.351 18.195 5.935 1.00 89.62 161 ASN A N 1
ATOM 1314 C CA . ASN A 1 161 ? 8.005 19.578 6.287 1.00 89.62 161 ASN A CA 1
ATOM 1315 C C . ASN A 1 161 ? 6.500 19.865 6.162 1.00 89.62 161 ASN A C 1
ATOM 1317 O O . ASN A 1 161 ? 6.099 21.025 6.065 1.00 89.62 161 ASN A O 1
ATOM 1321 N N . ARG A 1 162 ? 5.668 18.825 6.088 1.00 87.88 162 ARG A N 1
ATOM 1322 C CA . ARG A 1 162 ? 4.214 18.940 5.961 1.00 87.88 162 ARG A CA 1
ATOM 1323 C C . ARG A 1 162 ? 3.546 18.256 7.153 1.00 87.88 162 ARG A C 1
ATOM 1325 O O . ARG A 1 162 ? 4.109 17.301 7.687 1.00 87.88 162 ARG A O 1
ATOM 1332 N N . PRO A 1 163 ? 2.365 18.726 7.586 1.00 88.56 163 PRO A N 1
ATOM 1333 C CA . PRO A 1 163 ? 1.574 17.971 8.545 1.00 88.56 163 PRO A CA 1
ATOM 1334 C C . PRO A 1 163 ? 1.253 16.589 7.968 1.00 88.56 163 PRO A C 1
ATOM 1336 O O . PRO A 1 163 ? 1.176 16.417 6.748 1.00 88.56 163 PRO A O 1
ATOM 1339 N N . VAL A 1 164 ? 1.074 15.610 8.852 1.00 85.88 164 VAL A N 1
ATOM 1340 C CA . VAL A 1 164 ? 0.630 14.275 8.450 1.00 85.88 164 VAL A CA 1
ATOM 1341 C C . VAL A 1 164 ? -0.721 14.418 7.753 1.00 85.88 164 VAL A C 1
ATOM 1343 O O . VAL A 1 164 ? -1.653 14.993 8.309 1.00 85.88 164 VAL A O 1
ATOM 1346 N N . GLU A 1 165 ? -0.809 13.935 6.516 1.00 77.94 165 GLU A N 1
ATOM 1347 C CA . GLU A 1 165 ? -2.067 13.909 5.778 1.00 77.94 165 GLU A CA 1
ATOM 1348 C C . GLU A 1 165 ? -2.998 12.880 6.430 1.00 77.94 165 GLU A C 1
ATOM 1350 O O . GLU A 1 165 ? -2.731 11.678 6.402 1.00 77.94 165 GLU A O 1
ATOM 1355 N N . GLU A 1 166 ? -4.087 13.348 7.035 1.00 67.81 166 GLU A N 1
ATOM 1356 C CA . GLU A 1 166 ? -5.139 12.475 7.551 1.00 67.81 166 GLU A CA 1
ATOM 1357 C C . GLU A 1 166 ? -6.086 12.099 6.400 1.00 67.81 166 GLU A C 1
ATOM 1359 O O . GLU A 1 166 ? -6.841 12.936 5.900 1.00 67.81 166 GLU A O 1
ATOM 1364 N N . HIS A 1 167 ? -6.016 10.845 5.944 1.00 57.81 167 HIS A N 1
ATOM 1365 C CA . HIS A 1 167 ? -6.927 10.278 4.937 1.00 57.81 167 HIS A CA 1
ATOM 1366 C C . HIS A 1 167 ? -8.263 9.928 5.540 1.00 57.81 167 HIS A C 1
ATOM 1368 O O . HIS A 1 167 ? -8.260 9.362 6.656 1.00 57.81 167 HIS A O 1
#

Sequence (167 aa):
MSWKFVLSYMSFMSMPFRQIFQDYTLLTPELKHSKLKTYTSRWKGCVSLVGSWFGNAIAAYYAKHGYPKDVEEKAKMLVSSLKRTFIDIIGSTSWLDEDSKNVTIEKVLSMKTEVGYPRHMLSSDYVETFYAKLELSTDSLLKNMLKMSRFLVYNELQKLNRPVEEH

Foldseek 3Di:
DVVVVCLVLLCFDDPVSVVVNVVVCCVCCVVVVDPDVDDDDPVVVVVVVCCVLVVLVVLLVCVQPPDDPVVQVVVVVVLVVVLVVVLVVLVPDPVDDPVRSVVVNVVSVPDDDDGRDDPCSPDPCPSCVLCVQQDDDPPGRSVNVVSSVVSVVVVVVVCPPPPPDDD

InterPro domains:
  IPR000718 Peptidase M13 [PS51885] (1-167)
  IPR000718 Peptidase M13 [PTHR11733] (3-163)
  IPR008753 Peptidase M13, N-terminal domain [PF05649] (1-118)
  IPR024079 Metallopeptidase, catalytic domain superfamily [G3DSA:3.40.390.10] (67-166)
  IPR042089 Peptidase M13, domain 2 [G3DSA:1.10.1380.10] (1-164)

Secondary structure (DSSP, 8-state):
-HHHHHHHHGGGS-HHHHHHHHHHHHH-HHHHT---SSPPPHHHHHHHHHHHHSHHHHHHHHHHHT--HHHHHHHHHHHHHHHHHHHHHHHH-SSS-HHHHHHHHHHHHH-----S--GGGGSTTHHHHHHTT----SS-HHHHHHHHHHHHHHHHHHGGGS-----

Radius of gyration: 22.46 Å; chains: 1; bounding box: 50×43×59 Å

Organism: Stegodyphus mimosarum (NCBI:txid407821)

pLDDT: mean 90.18, std 7.67, range [57.81, 97.44]